Protein AF-A0A2V6YBH5-F1 (afdb_monomer)

Solvent-accessible surface area (backbone atoms only — not comparable to full-atom values): 3864 Å² total; per-residue (Å²): 130,82,89,62,66,81,45,74,52,69,54,70,59,93,93,47,73,45,81,46,72,42,66,75,90,74,79,87,88,74,90,80,82,78,62,52,39,91,87,76,68,45,74,68,78,90,79,88,81,79,95,123

Mean predicted aligned error: 10.16 Å

Secondary structure (DSSP, 8-state):
-PPPEEEEEEEEETTEEEEEEEE-S------PPP-B-TTT-PBP--------

Nearest PDB structures (foldseek):
  1b35-assembly1_B  TM=4.223E-01  e=7.366E+00  Cricket paralysis virus

Radius of gyration: 21.43 Å; Cα contacts (8 Å, |Δi|>4): 43; chains: 1; bounding box: 50×27×50 Å

Structure (mmCIF, N/CA/C/O backbone):
data_AF-A0A2V6YBH5-F1
#
_entry.id   AF-A0A2V6YBH5-F1
#
loop_
_atom_site.group_PDB
_atom_site.id
_atom_site.type_symbol
_atom_site.label_atom_id
_atom_site.label_alt_id
_atom_site.label_comp_id
_atom_site.l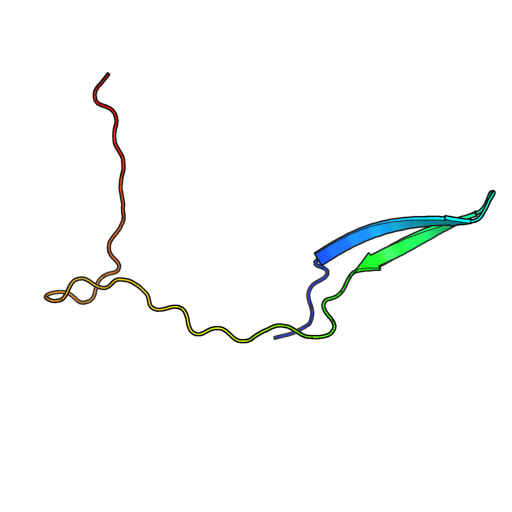abel_asym_id
_atom_site.label_entity_id
_atom_site.label_seq_id
_atom_site.pdbx_PDB_ins_code
_atom_site.Cartn_x
_atom_site.Cartn_y
_atom_site.Cartn_z
_atom_site.occupancy
_atom_site.B_iso_or_equiv
_atom_site.auth_seq_id
_atom_site.auth_comp_id
_atom_site.auth_asym_id
_atom_site.auth_atom_id
_atom_site.pdbx_PDB_model_num
ATOM 1 N N . MET A 1 1 ? -12.828 -5.170 -9.034 1.00 63.62 1 MET A N 1
ATOM 2 C CA . MET A 1 1 ? -12.003 -4.025 -8.595 1.00 63.62 1 MET A CA 1
ATOM 3 C C . MET A 1 1 ? -11.063 -3.690 -9.739 1.00 63.62 1 MET A C 1
ATOM 5 O O . MET A 1 1 ? -10.380 -4.602 -10.189 1.00 63.62 1 MET A O 1
ATOM 9 N N . ALA A 1 2 ? -11.074 -2.465 -10.265 1.00 66.81 2 ALA A N 1
ATOM 10 C CA . ALA A 1 2 ? -10.076 -2.070 -11.260 1.00 66.81 2 ALA A CA 1
ATOM 11 C C . ALA A 1 2 ? -8.684 -2.029 -10.590 1.00 66.81 2 ALA A C 1
ATOM 13 O O . ALA A 1 2 ? -8.603 -1.644 -9.421 1.00 66.81 2 ALA A O 1
ATOM 14 N N . PRO A 1 3 ? -7.599 -2.453 -11.261 1.00 70.62 3 PRO A N 1
ATOM 15 C CA . PRO A 1 3 ? -6.262 -2.399 -10.682 1.00 70.62 3 PRO A CA 1
ATOM 16 C C . PRO A 1 3 ? -5.841 -0.937 -10.478 1.00 70.62 3 PRO A C 1
ATOM 18 O O . PRO A 1 3 ? -5.740 -0.166 -11.430 1.00 70.62 3 PRO A O 1
ATOM 21 N N . HIS A 1 4 ? -5.598 -0.553 -9.225 1.00 78.88 4 HIS A N 1
ATOM 22 C CA . HIS A 1 4 ? -5.030 0.748 -8.878 1.00 78.88 4 HIS A CA 1
ATOM 23 C C . HIS A 1 4 ? -3.510 0.623 -8.769 1.00 78.88 4 HIS A C 1
ATOM 25 O O . HIS A 1 4 ? -2.998 -0.389 -8.286 1.00 78.88 4 HIS A O 1
ATOM 31 N N . SER A 1 5 ? -2.780 1.639 -9.230 1.00 83.00 5 SER A N 1
ATOM 32 C CA . SER A 1 5 ? -1.325 1.641 -9.110 1.00 83.00 5 SER A CA 1
ATOM 33 C C . SER A 1 5 ? -0.922 1.727 -7.640 1.00 83.00 5 SER A C 1
ATOM 35 O O . SER A 1 5 ? -1.359 2.645 -6.946 1.00 83.00 5 SER A O 1
ATOM 37 N N . ILE A 1 6 ? -0.059 0.818 -7.187 1.00 86.25 6 ILE A N 1
ATOM 38 C CA . ILE A 1 6 ? 0.506 0.855 -5.828 1.00 86.25 6 ILE A CA 1
ATOM 39 C C . ILE A 1 6 ? 1.523 1.985 -5.662 1.00 86.25 6 ILE A C 1
ATOM 41 O O . ILE A 1 6 ? 1.733 2.474 -4.558 1.00 86.25 6 ILE A O 1
ATOM 45 N N . GLY A 1 7 ? 2.137 2.417 -6.762 1.00 86.19 7 GLY A N 1
ATOM 46 C CA . GLY A 1 7 ? 3.087 3.515 -6.766 1.00 86.19 7 GLY A CA 1
ATOM 47 C C . GLY A 1 7 ? 3.621 3.807 -8.161 1.00 86.19 7 GLY A C 1
ATOM 48 O O . GLY A 1 7 ? 3.524 2.987 -9.080 1.00 86.19 7 GLY A O 1
ATOM 49 N N . SER A 1 8 ? 4.185 4.999 -8.308 1.00 89.44 8 SER A N 1
ATOM 50 C CA . SER A 1 8 ? 4.961 5.413 -9.473 1.00 89.44 8 SER A CA 1
ATOM 51 C C . SER A 1 8 ? 6.442 5.422 -9.121 1.00 89.44 8 SER A C 1
ATOM 53 O O . SER A 1 8 ? 6.808 5.824 -8.018 1.00 89.44 8 SER A O 1
ATOM 55 N 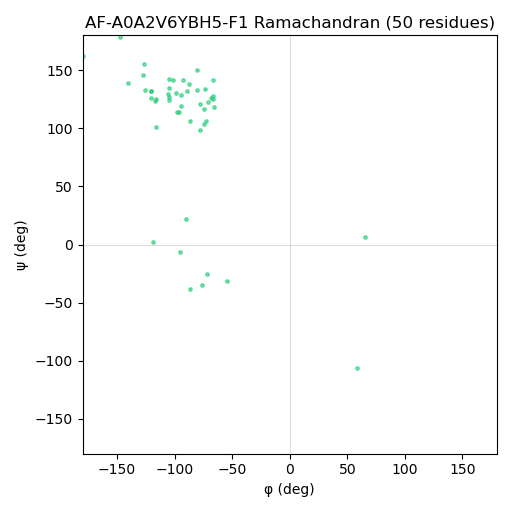N . GLY A 1 9 ? 7.289 5.025 -10.061 1.00 90.50 9 GLY A N 1
ATOM 56 C CA . GLY A 1 9 ? 8.739 5.076 -9.904 1.00 90.50 9 GLY A CA 1
ATOM 57 C C . GLY A 1 9 ? 9.428 5.342 -11.233 1.00 90.50 9 GLY A C 1
ATOM 58 O O . GLY A 1 9 ? 8.775 5.442 -12.271 1.00 90.50 9 GLY A O 1
ATOM 59 N N . THR A 1 10 ? 10.750 5.439 -11.206 1.00 90.56 10 THR A N 1
ATOM 60 C CA . THR A 1 10 ? 11.585 5.540 -12.403 1.00 90.56 10 THR A CA 1
ATOM 61 C C . THR A 1 10 ? 12.638 4.441 -12.365 1.00 90.56 10 THR A C 1
ATOM 63 O O . THR A 1 10 ? 13.264 4.205 -11.333 1.00 90.56 10 THR A O 1
ATOM 66 N N . ILE A 1 11 ? 12.808 3.733 -13.480 1.00 89.44 11 ILE A N 1
ATOM 67 C CA . ILE A 1 11 ? 13.885 2.752 -13.643 1.00 89.44 11 ILE A CA 1
ATOM 68 C C . ILE A 1 11 ? 14.936 3.386 -14.545 1.00 89.44 11 ILE A C 1
ATOM 70 O O . ILE A 1 11 ? 14.623 3.819 -15.656 1.00 89.44 11 ILE A O 1
ATOM 74 N N . SER A 1 12 ? 16.171 3.450 -14.054 1.00 90.31 12 SER A N 1
ATOM 75 C CA . SER A 1 12 ? 17.298 4.023 -14.785 1.00 90.31 12 SER A CA 1
ATOM 76 C C . SER A 1 12 ? 18.217 2.926 -15.314 1.00 90.31 12 SER A C 1
ATOM 78 O O . SER A 1 12 ? 18.697 2.091 -14.549 1.00 90.31 12 SER A O 1
ATOM 80 N N . PHE A 1 13 ? 18.494 2.961 -16.616 1.00 88.19 13 PHE A N 1
ATOM 81 C CA . PHE 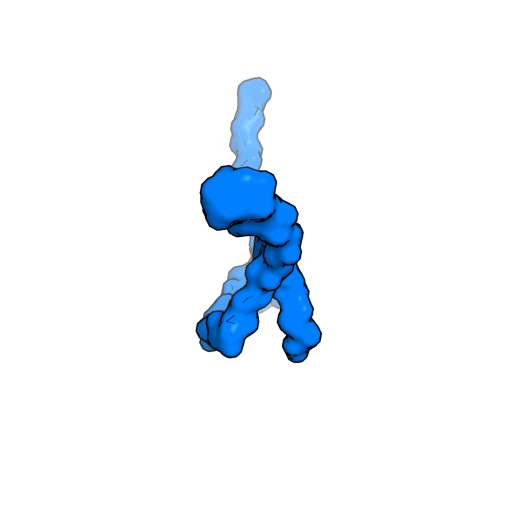A 1 13 ? 19.470 2.111 -17.291 1.00 88.19 13 PHE A CA 1
ATOM 82 C C . PHE A 1 13 ? 20.589 2.990 -17.847 1.00 88.19 13 PHE A C 1
ATOM 84 O O . PHE A 1 13 ? 20.427 3.654 -18.874 1.00 88.19 13 PHE A O 1
ATOM 91 N N . GLY A 1 14 ? 21.722 3.023 -17.143 1.00 90.44 14 GLY A N 1
ATOM 92 C CA . GLY A 1 14 ? 22.844 3.897 -17.486 1.00 90.44 14 GLY A CA 1
ATOM 93 C C . GLY A 1 14 ? 22.422 5.369 -17.483 1.00 90.44 14 GLY A C 1
ATOM 94 O O . GLY A 1 14 ? 22.197 5.942 -16.421 1.00 90.44 14 GLY A O 1
ATOM 95 N N . LEU A 1 15 ? 22.295 5.961 -18.676 1.00 92.38 15 LEU A N 1
ATOM 96 C CA . LEU A 1 15 ? 21.901 7.362 -18.880 1.00 92.38 15 LEU A CA 1
ATOM 97 C C . LEU A 1 15 ? 20.399 7.578 -19.145 1.00 92.38 15 LEU A C 1
ATOM 99 O O . LEU A 1 15 ? 19.966 8.724 -19.251 1.00 92.38 15 LEU A O 1
ATOM 103 N N . VAL A 1 16 ? 19.604 6.516 -19.295 1.00 91.06 16 VAL A N 1
ATOM 104 C CA . VAL A 1 16 ? 18.182 6.621 -19.660 1.00 91.06 16 VAL A CA 1
ATOM 105 C C . VAL A 1 16 ? 17.313 6.339 -18.443 1.00 91.06 16 VAL A C 1
ATOM 107 O O . VAL A 1 16 ? 17.486 5.3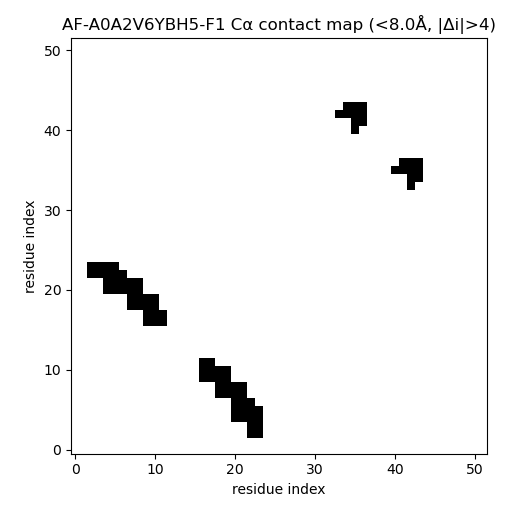10 -17.797 1.00 91.06 16 VAL A O 1
ATOM 110 N N . SER A 1 17 ? 16.355 7.221 -18.150 1.00 88.75 17 SER A N 1
ATOM 111 C CA . SER A 1 17 ? 15.399 7.048 -17.050 1.00 88.75 17 SER A CA 1
ATOM 112 C C . SER A 1 17 ? 13.973 6.940 -17.590 1.00 88.75 17 SER A C 1
ATOM 114 O O . SER A 1 17 ? 13.519 7.817 -18.326 1.00 88.75 17 SER A O 1
ATOM 116 N N . ILE A 1 18 ? 13.277 5.851 -17.254 1.00 92.75 18 ILE A N 1
ATOM 117 C CA . ILE A 1 18 ? 11.941 5.525 -17.775 1.00 92.75 18 ILE A CA 1
ATOM 118 C C . ILE A 1 18 ? 10.933 5.536 -16.620 1.00 92.75 18 ILE A C 1
ATOM 120 O O . ILE A 1 18 ? 11.133 4.816 -15.636 1.00 92.75 18 ILE A O 1
ATOM 124 N N . PRO A 1 19 ? 9.840 6.312 -16.716 1.00 90.88 19 PRO A N 1
ATOM 125 C CA . PRO A 1 19 ? 8.794 6.309 -15.703 1.00 90.88 19 PRO A CA 1
ATOM 126 C C . PRO A 1 19 ?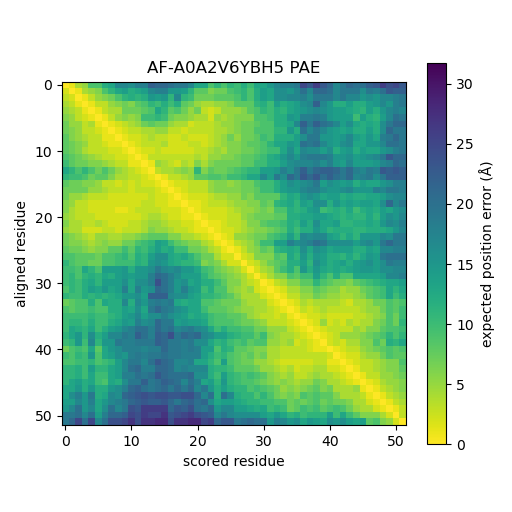 7.953 5.032 -15.791 1.00 90.88 19 PRO A C 1
ATOM 128 O O . PRO A 1 19 ? 7.503 4.638 -16.867 1.00 90.88 19 PRO A O 1
ATOM 131 N N . ILE A 1 20 ? 7.695 4.409 -14.643 1.00 90.69 20 ILE A N 1
ATOM 132 C CA . ILE A 1 20 ? 6.879 3.200 -14.518 1.00 90.69 20 ILE A CA 1
ATOM 133 C C . ILE A 1 20 ? 5.768 3.382 -13.486 1.00 90.69 20 ILE A C 1
ATOM 135 O O . ILE A 1 20 ? 5.854 4.191 -12.557 1.00 90.69 20 ILE A O 1
ATOM 139 N N . ARG A 1 21 ? 4.698 2.602 -13.653 1.00 88.81 21 ARG A N 1
ATOM 140 C CA . ARG A 1 21 ? 3.605 2.474 -12.686 1.00 88.81 21 ARG A CA 1
ATOM 141 C C . ARG A 1 21 ? 3.510 1.018 -12.272 1.00 88.81 21 ARG A C 1
ATOM 143 O O . ARG A 1 21 ? 3.418 0.137 -13.122 1.00 88.81 21 ARG A O 1
ATOM 150 N N . LEU A 1 22 ? 3.552 0.781 -10.972 1.00 86.69 22 LEU A N 1
ATOM 151 C CA . LEU A 1 22 ? 3.489 -0.551 -10.396 1.00 86.69 22 LEU A CA 1
ATOM 152 C C . LEU A 1 22 ? 2.028 -0.929 -10.143 1.00 86.69 22 LEU A C 1
ATOM 154 O O . LEU A 1 22 ? 1.281 -0.150 -9.549 1.00 86.69 22 LEU A O 1
ATOM 158 N N . TYR A 1 23 ? 1.638 -2.132 -10.558 1.00 87.75 23 TYR A N 1
ATOM 159 C CA . TYR A 1 23 ? 0.298 -2.691 -10.362 1.00 87.75 23 TYR A CA 1
ATOM 160 C C . TYR A 1 23 ? 0.400 -4.072 -9.713 1.00 87.75 23 TYR A C 1
ATOM 162 O O . TYR A 1 23 ? 1.342 -4.820 -9.973 1.00 87.75 23 TYR A O 1
ATOM 170 N N . THR A 1 24 ? -0.569 -4.425 -8.870 1.00 83.62 24 THR A N 1
ATOM 171 C CA . THR A 1 24 ? -0.631 -5.749 -8.242 1.00 83.62 24 THR A CA 1
ATOM 172 C C . THR A 1 24 ? -1.160 -6.782 -9.237 1.00 83.62 24 THR A C 1
ATOM 174 O O . THR A 1 24 ? -2.266 -6.650 -9.752 1.00 83.62 24 THR A O 1
ATOM 177 N N . ALA A 1 25 ? -0.367 -7.820 -9.520 1.00 80.00 25 ALA A N 1
ATOM 178 C CA . ALA A 1 25 ? -0.753 -8.888 -10.449 1.00 80.00 25 ALA A CA 1
ATOM 179 C C . ALA A 1 25 ? -1.754 -9.878 -9.827 1.00 80.00 25 ALA A C 1
ATOM 181 O O . ALA A 1 25 ? -2.655 -10.369 -10.501 1.00 80.00 25 ALA A O 1
ATOM 182 N N . ALA A 1 26 ? -1.61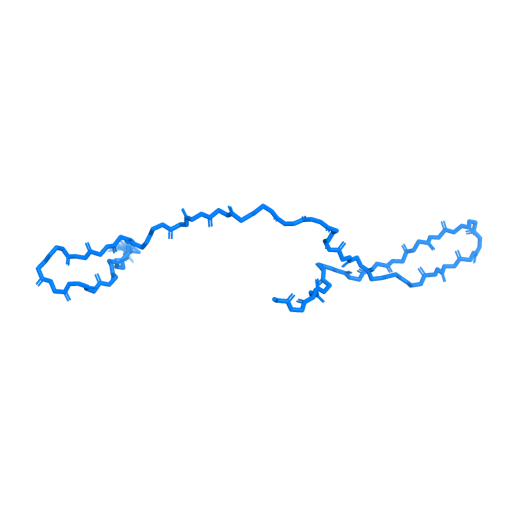7 -10.141 -8.527 1.00 78.06 26 ALA A N 1
ATOM 183 C CA . ALA A 1 26 ? -2.541 -10.941 -7.739 1.00 7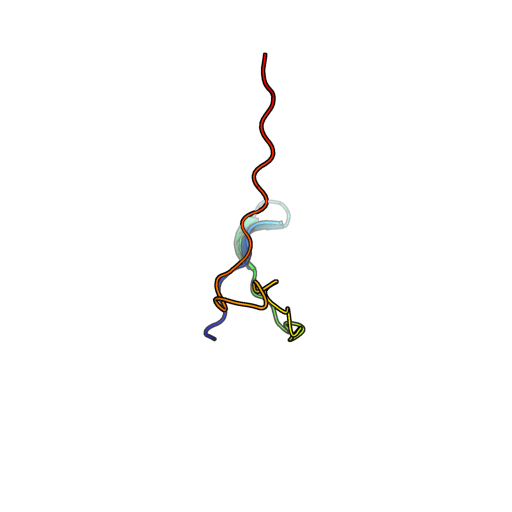8.06 26 ALA A CA 1
ATOM 184 C C . ALA A 1 26 ? -2.709 -10.288 -6.363 1.00 78.06 26 ALA A C 1
ATOM 186 O O . ALA A 1 26 ? -1.743 -9.798 -5.779 1.00 78.06 26 ALA A O 1
ATOM 187 N N . SER A 1 27 ? -3.938 -10.268 -5.853 1.00 74.38 27 SER A N 1
ATOM 188 C CA . SER A 1 27 ? -4.255 -9.795 -4.505 1.00 74.38 27 SER A CA 1
ATOM 189 C C . SER A 1 27 ? -4.902 -10.933 -3.730 1.00 74.38 27 SER A C 1
ATOM 191 O O . SER A 1 27 ? -5.810 -11.587 -4.247 1.00 74.38 27 SER A O 1
ATOM 193 N N . SER A 1 28 ? -4.440 -11.188 -2.505 1.00 73.88 28 SER A N 1
ATOM 194 C CA . SER A 1 28 ? -5.061 -12.183 -1.635 1.00 73.88 28 SER A CA 1
ATOM 195 C C . SER A 1 28 ? -6.378 -11.634 -1.086 1.00 73.88 28 SER A C 1
ATOM 197 O O . SER A 1 28 ? -6.418 -10.641 -0.360 1.00 73.88 28 SER A O 1
ATOM 199 N N . ALA A 1 29 ? -7.486 -12.286 -1.435 1.00 73.62 29 ALA A N 1
ATOM 200 C CA . ALA A 1 29 ? -8.782 -11.973 -0.854 1.00 73.62 29 ALA A CA 1
ATOM 201 C C . ALA A 1 29 ? -8.828 -12.522 0.579 1.00 73.62 29 ALA A C 1
ATOM 203 O O . ALA A 1 29 ? -8.958 -13.725 0.785 1.00 73.62 29 ALA A O 1
ATOM 204 N N . ASN A 1 30 ? -8.697 -11.640 1.569 1.00 75.31 30 ASN A N 1
ATOM 205 C CA . ASN A 1 30 ? -8.879 -11.982 2.977 1.00 75.31 30 ASN A CA 1
ATOM 206 C C . ASN A 1 30 ? -10.223 -11.445 3.473 1.00 75.31 30 ASN A C 1
ATOM 208 O O . ASN A 1 30 ? -10.576 -10.293 3.217 1.00 75.31 30 ASN A O 1
ATOM 212 N N . VAL A 1 31 ? -10.966 -12.279 4.201 1.00 78.31 31 VAL A N 1
ATOM 213 C CA . VAL A 1 31 ? -12.208 -11.870 4.864 1.00 78.31 31 VAL A CA 1
ATOM 214 C C . VAL A 1 31 ? -11.843 -11.289 6.226 1.00 78.31 31 VAL A C 1
ATOM 216 O O . VAL A 1 31 ? -11.467 -12.017 7.140 1.00 78.31 31 VAL A O 1
ATOM 219 N N . ALA A 1 32 ? -11.931 -9.967 6.357 1.00 77.44 32 ALA A N 1
ATOM 220 C CA . ALA A 1 32 ? -11.785 -9.287 7.638 1.00 77.44 32 ALA A CA 1
ATOM 221 C C . ALA A 1 32 ? -13.165 -9.061 8.266 1.00 77.44 32 ALA A C 1
ATOM 223 O O . ALA A 1 32 ? -14.060 -8.497 7.633 1.00 77.44 32 ALA A O 1
ATOM 224 N N . PHE A 1 33 ? -13.336 -9.469 9.523 1.00 83.00 33 PHE A N 1
ATOM 225 C CA . PHE A 1 33 ? -14.559 -9.203 10.275 1.00 83.00 33 PHE A CA 1
ATOM 226 C C . PHE A 1 33 ? -14.477 -7.847 10.976 1.00 83.00 33 PHE A C 1
ATOM 228 O O . PHE A 1 33 ? -13.462 -7.488 11.571 1.00 83.00 33 PHE A O 1
ATOM 235 N N . ASN A 1 34 ? -15.576 -7.095 10.938 1.00 84.81 34 ASN A N 1
ATOM 236 C CA . ASN A 1 34 ? -15.723 -5.915 11.778 1.00 84.81 34 ASN A CA 1
ATOM 237 C C . ASN A 1 34 ? -16.139 -6.364 13.180 1.00 84.81 34 ASN A C 1
ATOM 239 O O . ASN A 1 34 ? -17.069 -7.154 13.322 1.00 84.81 34 ASN A O 1
ATOM 243 N N . MET A 1 35 ? -15.494 -5.834 14.218 1.00 85.50 35 MET A N 1
ATOM 244 C CA . MET A 1 35 ? -15.928 -6.071 15.592 1.00 85.50 35 MET A CA 1
ATOM 245 C C . MET A 1 35 ? -17.212 -5.271 15.851 1.00 85.50 35 MET A C 1
ATOM 247 O O . MET A 1 35 ? -17.179 -4.038 15.928 1.00 85.50 35 MET A O 1
ATOM 251 N N . LEU A 1 36 ? -18.346 -5.970 15.910 1.00 91.19 36 LEU A N 1
ATOM 252 C CA . LEU A 1 36 ? -19.666 -5.377 16.124 1.00 91.19 36 LEU A CA 1
ATOM 253 C C . LEU A 1 36 ? -20.104 -5.554 17.578 1.00 91.19 36 LEU A C 1
ATOM 255 O O . LEU A 1 36 ? -19.889 -6.602 18.185 1.00 91.19 36 LEU A O 1
ATOM 259 N N . HIS A 1 37 ? -20.749 -4.534 18.137 1.00 86.06 37 HIS A N 1
ATOM 260 C CA . HIS A 1 37 ? -21.348 -4.624 19.460 1.00 86.06 37 HIS A CA 1
ATOM 261 C C . HIS A 1 37 ? -22.584 -5.536 19.419 1.00 86.06 37 HIS A C 1
ATOM 263 O O . HIS A 1 37 ? -23.533 -5.254 18.688 1.00 86.06 37 HIS A O 1
ATOM 269 N N . ALA A 1 38 ? -22.595 -6.599 20.231 1.00 86.69 38 ALA A N 1
ATOM 270 C CA . ALA A 1 38 ? -23.608 -7.662 20.184 1.00 86.69 38 ALA A CA 1
ATOM 271 C C . ALA A 1 38 ? -25.062 -7.164 20.292 1.00 86.69 38 ALA A C 1
ATOM 273 O O . ALA A 1 38 ? -25.960 -7.761 19.708 1.00 86.69 38 ALA A O 1
ATOM 274 N N . LYS A 1 39 ? -25.302 -6.062 21.016 1.00 88.44 39 LYS A N 1
ATOM 275 C CA . LYS A 1 39 ? -26.655 -5.542 21.256 1.00 88.44 39 LYS A CA 1
ATOM 276 C C . LYS A 1 39 ? -27.170 -4.598 20.16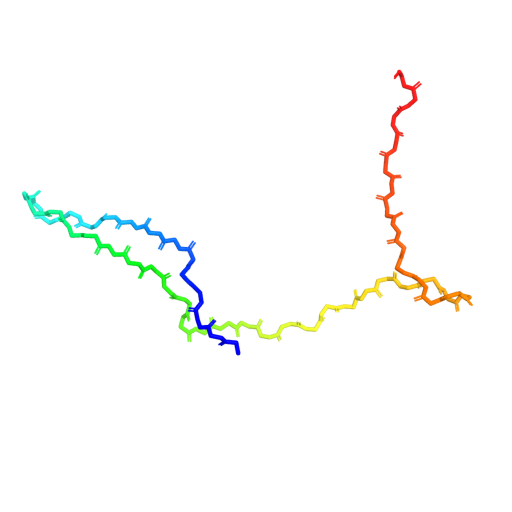8 1.00 88.44 39 LYS A C 1
ATOM 278 O O . LYS A 1 39 ? -28.359 -4.616 19.880 1.00 88.44 39 LYS A O 1
ATOM 283 N N . CYS A 1 40 ? -26.320 -3.739 19.603 1.00 85.31 40 CYS A N 1
ATOM 284 C CA . CYS A 1 40 ? -26.762 -2.719 18.641 1.00 85.31 40 CYS A CA 1
ATOM 285 C C . CYS A 1 40 ? -26.135 -2.837 17.249 1.00 85.31 40 CYS A C 1
ATOM 287 O O . CYS A 1 40 ? -26.425 -2.010 16.390 1.00 85.31 40 CYS A O 1
ATOM 289 N N . GLY A 1 41 ? -25.293 -3.847 17.007 1.00 87.19 41 GLY A N 1
ATOM 290 C CA . GLY A 1 41 ? -24.722 -4.143 15.689 1.00 87.19 41 GLY A CA 1
ATOM 291 C C . GLY A 1 41 ? -23.783 -3.063 15.149 1.00 87.19 41 GLY A C 1
ATOM 292 O O . GLY A 1 41 ? -23.347 -3.140 14.004 1.00 87.19 41 GLY A O 1
ATOM 293 N N . SER A 1 42 ? -23.464 -2.047 15.952 1.00 86.38 42 SER A N 1
ATOM 294 C CA . SER A 1 42 ? -22.584 -0.956 15.557 1.00 86.38 42 SER A CA 1
ATOM 295 C C . SER A 1 42 ? -21.117 -1.367 15.674 1.00 86.38 42 SER A C 1
ATOM 297 O O . SER A 1 42 ? -20.742 -2.196 16.506 1.00 86.38 42 SER A O 1
ATOM 299 N N . ARG A 1 43 ? -20.264 -0.782 14.827 1.00 87.75 43 ARG A N 1
ATOM 300 C CA . ARG A 1 43 ? -18.819 -1.029 14.855 1.00 87.75 43 ARG A CA 1
ATOM 301 C C . ARG A 1 43 ? -18.209 -0.441 16.125 1.00 87.75 43 ARG A C 1
ATOM 303 O O . ARG A 1 43 ? -18.349 0.757 16.378 1.00 87.75 43 ARG A O 1
ATOM 310 N N . ILE A 1 44 ? -17.495 -1.268 16.882 1.00 88.75 44 ILE A N 1
ATOM 311 C CA . ILE A 1 44 ? -16.779 -0.827 18.080 1.00 88.75 44 ILE A CA 1
ATOM 312 C C . ILE A 1 44 ? -15.640 0.111 17.654 1.00 88.75 44 ILE A C 1
ATOM 314 O O . ILE A 1 44 ? -14.816 -0.239 16.807 1.00 88.75 44 ILE A O 1
ATOM 318 N N . LYS A 1 45 ? -15.605 1.320 18.226 1.00 84.44 45 LYS A N 1
ATOM 319 C CA . LYS A 1 45 ? -14.515 2.287 18.043 1.00 84.44 4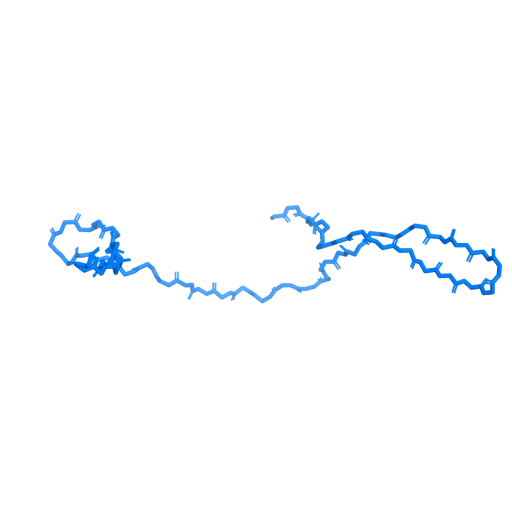5 LYS A CA 1
ATOM 320 C C . LYS A 1 45 ? -13.550 2.150 19.217 1.00 84.44 45 LYS A C 1
ATOM 322 O O . LYS A 1 45 ? -13.920 2.461 20.344 1.00 84.44 45 LYS A O 1
ATOM 327 N N . GLN A 1 46 ? -12.327 1.700 18.962 1.00 82.69 46 GLN A N 1
ATOM 328 C CA . GLN A 1 46 ? -11.271 1.699 19.973 1.00 82.69 46 GLN A CA 1
ATOM 329 C C . GLN A 1 46 ? -10.717 3.120 20.094 1.00 82.69 46 GLN A C 1
ATOM 331 O O . GLN A 1 46 ? -9.929 3.553 19.259 1.00 82.69 46 GLN A O 1
ATOM 336 N N . GLN A 1 47 ? -11.185 3.867 21.092 1.00 83.56 47 GLN A N 1
ATOM 337 C CA . GLN A 1 47 ? -10.641 5.183 21.418 1.00 83.56 47 GLN A CA 1
ATOM 338 C C . GLN A 1 47 ? -9.656 5.025 22.573 1.00 83.56 47 GLN A C 1
ATOM 340 O O . GLN A 1 47 ? -10.045 4.662 23.680 1.00 83.56 47 GLN A O 1
ATOM 345 N N . THR A 1 48 ? -8.379 5.274 22.310 1.00 82.44 48 THR A N 1
ATOM 346 C CA . THR A 1 48 ? -7.352 5.398 23.346 1.00 82.44 48 THR A CA 1
ATOM 347 C C . THR A 1 48 ? -7.208 6.875 23.695 1.00 82.44 48 THR A C 1
ATOM 349 O O . THR A 1 48 ? -6.891 7.676 22.817 1.00 82.44 48 THR A O 1
ATOM 352 N N . PHE A 1 49 ? -7.460 7.238 24.952 1.00 86.06 49 PHE A N 1
ATOM 353 C CA . PHE A 1 49 ? -7.342 8.608 25.456 1.00 86.06 49 PHE A CA 1
ATOM 354 C C . PHE A 1 49 ? -6.321 8.653 26.600 1.00 86.06 49 PHE A C 1
ATOM 356 O O . PHE A 1 49 ? -6.385 7.822 27.505 1.00 86.06 49 PHE A O 1
ATOM 363 N N . CYS A 1 50 ? -5.389 9.610 26.552 1.00 75.69 50 CYS A N 1
ATOM 364 C CA . CYS A 1 50 ? -4.482 9.922 27.659 1.00 75.69 50 CYS A CA 1
ATOM 365 C C . CYS A 1 50 ? -5.029 11.135 28.432 1.00 75.69 50 CYS A C 1
ATOM 367 O O . CYS A 1 50 ? -5.330 12.138 27.792 1.00 75.69 50 CYS A O 1
ATOM 369 N N . PRO A 1 51 ? -5.141 11.072 29.771 1.00 79.38 51 PRO A N 1
ATOM 370 C CA . PRO A 1 51 ? -5.744 12.127 30.588 1.00 79.38 51 PRO A CA 1
ATOM 371 C C . PRO A 1 51 ? -4.761 13.205 31.092 1.00 79.38 51 PRO A C 1
ATOM 373 O O . PRO A 1 51 ? -5.057 13.834 32.106 1.00 79.38 51 PRO A O 1
ATOM 376 N N . VAL A 1 52 ? -3.598 13.391 30.452 1.00 66.31 52 VAL A N 1
ATOM 377 C CA . VAL A 1 52 ? -2.648 14.464 30.825 1.00 66.31 52 VAL A CA 1
ATOM 378 C C . VAL A 1 52 ? -2.960 15.773 30.119 1.00 66.31 52 VAL A C 1
ATOM 380 O O . VAL A 1 52 ? -3.330 15.717 28.925 1.00 66.31 52 VAL A O 1
#

Sequence (52 aa):
MAPHSIGSGTISFGLVSIPIRLYTAASSANVAFNMLHAKCGSRIKQQTFCPV

Foldseek 3Di:
DPWDFPDKDWDDDPPDIDIDTHTDPDDDDDDDDFDADPPPRDGDDDDDDDPD

pLDDT: mean 83.66, std 7.04, range [63.62, 92.75]